Protein AF-A0A8S9ZHY4-F1 (afdb_monomer)

Mean predicted aligned error: 11.14 Å

Secondary structure (DSSP, 8-state):
-PPP---TTTT-HHHHHHHHHHHHHHHIIIIIIIIII--TTSPPPHHHHHHHHTT---SSS-HHHHHHTHHHHHHHHHHHHHHHHHHHHHHHHHHHHHHHHHHHHHHHHHTT-

pLDDT: mean 83.37, std 8.99, range [50.84, 96.5]

Foldseek 3Di:
DDDDDDDPVNVCVVVVVVVVVVVVVVCCCQPCCQEPVDDQQDADDPQCQVCLVVVHHSYDDDNVCVVCRGNVSVVVVVVVVVVVVVVVVVVVVVVVVVVVVVVVVVVVVVVVD

Organism: NCBI:txid189291

Radius of gyration: 33.34 Å; Cα contacts (8 Å, |Δi|>4): 57; chains: 1; bounding box: 81×48×95 Å

Solvent-accessible surface area (backbone atoms only — not comparable to full-atom values): 6560 Å² total; per-residue (Å²): 131,87,80,83,84,79,54,77,68,73,68,38,53,67,58,53,51,51,51,53,50,52,51,51,54,49,49,46,48,60,52,45,45,46,44,67,69,51,54,92,70,47,78,72,46,73,55,35,57,53,18,56,77,71,75,40,81,57,45,73,66,51,72,71,46,56,74,61,56,28,41,67,45,49,53,56,50,51,52,51,53,49,51,53,52,50,52,56,50,51,54,51,55,51,51,53,52,50,52,56,48,52,53,50,53,50,55,63,53,62,77,74,115

Structure (mmCIF, N/CA/C/O backbone):
data_AF-A0A8S9ZHY4-F1
#
_entry.id   AF-A0A8S9Z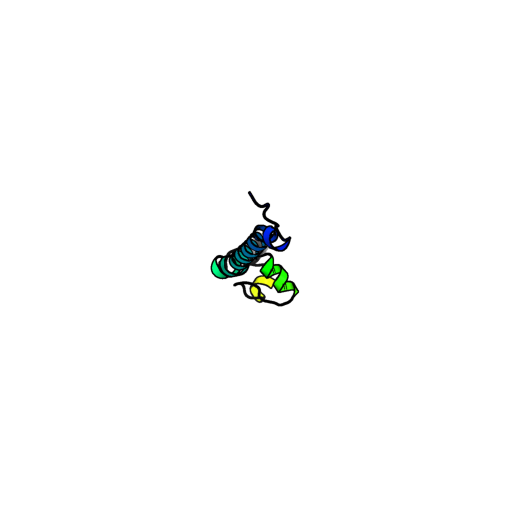HY4-F1
#
loop_
_atom_site.group_PDB
_atom_site.id
_atom_site.type_symbol
_atom_site.label_atom_id
_atom_site.label_alt_id
_atom_site.label_comp_id
_atom_site.label_asym_id
_atom_site.label_entity_id
_atom_site.label_seq_id
_atom_site.pdbx_PDB_ins_code
_atom_site.Cartn_x
_atom_site.Cartn_y
_atom_site.Cartn_z
_atom_site.occupancy
_atom_site.B_iso_or_equiv
_atom_site.auth_seq_id
_atom_site.auth_comp_id
_atom_site.auth_asym_id
_atom_site.auth_atom_id
_atom_site.pdbx_PDB_model_num
ATOM 1 N N . MET A 1 1 ? -25.951 17.642 49.817 1.00 65.88 1 MET A N 1
ATOM 2 C CA . MET A 1 1 ? -26.022 17.670 48.341 1.00 65.88 1 MET A CA 1
ATOM 3 C C . MET A 1 1 ? -26.765 16.420 47.895 1.00 65.88 1 MET A C 1
ATOM 5 O O . MET A 1 1 ? -26.441 15.363 48.432 1.00 65.88 1 MET A O 1
ATOM 9 N N . PRO A 1 2 ? -27.781 16.522 47.025 1.00 72.50 2 PRO A N 1
ATOM 10 C CA . PRO A 1 2 ? -28.452 15.343 46.480 1.00 72.50 2 PRO A CA 1
ATOM 11 C C . PRO A 1 2 ? -27.438 14.485 45.709 1.00 72.50 2 PRO A C 1
ATOM 13 O O . PRO A 1 2 ? -26.574 15.025 45.019 1.00 72.50 2 PRO A O 1
ATOM 16 N N . LYS A 1 3 ? -27.492 13.160 45.884 1.00 77.81 3 LYS A N 1
ATOM 17 C CA . LYS A 1 3 ? -26.643 12.223 45.138 1.00 77.81 3 LYS A CA 1
ATOM 18 C C . LYS A 1 3 ? -27.149 12.169 43.701 1.00 77.81 3 LYS A C 1
ATOM 20 O O . LYS A 1 3 ? -28.336 11.961 43.484 1.00 77.81 3 LYS A O 1
ATOM 25 N N . GLN A 1 4 ? -26.255 12.401 42.750 1.00 80.62 4 GLN A N 1
ATOM 26 C CA . GLN A 1 4 ? -26.559 12.240 41.338 1.00 80.62 4 GLN A CA 1
ATOM 27 C C . GLN A 1 4 ? -2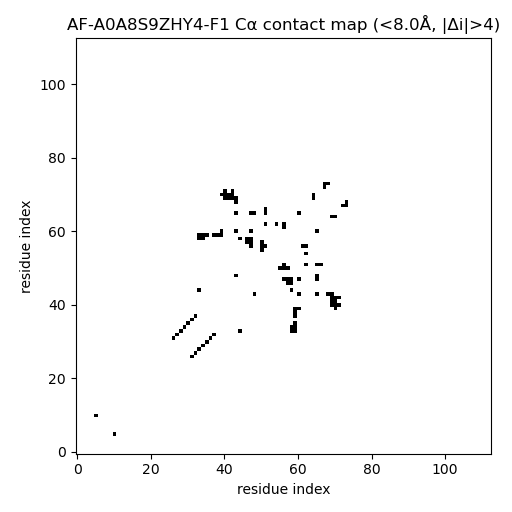6.681 10.743 41.040 1.00 80.62 4 GLN A C 1
ATOM 29 O O . GLN A 1 4 ? -25.725 9.994 41.237 1.00 80.62 4 GLN A O 1
ATOM 34 N N . GLU A 1 5 ? -27.872 10.320 40.627 1.00 80.94 5 GLU A N 1
ATOM 35 C CA . GLU A 1 5 ? -28.120 8.988 40.078 1.00 80.94 5 GLU A CA 1
ATOM 36 C C . GLU A 1 5 ? -27.526 8.989 38.665 1.00 80.94 5 GLU A C 1
ATOM 38 O O . GLU A 1 5 ? -27.939 9.787 37.823 1.00 80.94 5 GLU A O 1
ATOM 43 N N . PHE A 1 6 ? -26.498 8.176 38.435 1.00 75.19 6 PHE A N 1
ATOM 44 C CA . PHE A 1 6 ? -25.889 8.021 37.118 1.00 75.19 6 PHE A CA 1
ATOM 45 C C . PHE A 1 6 ? -26.437 6.759 36.480 1.00 75.19 6 PHE A C 1
ATOM 47 O O . PHE A 1 6 ? -26.310 5.674 37.056 1.00 75.19 6 PHE A O 1
ATOM 54 N N . ASP A 1 7 ? -27.020 6.904 35.296 1.00 82.00 7 ASP A N 1
ATOM 55 C CA . ASP A 1 7 ? -27.448 5.754 34.519 1.00 82.00 7 ASP A CA 1
ATOM 56 C C . ASP A 1 7 ? -26.253 5.172 33.747 1.00 82.00 7 ASP A C 1
ATOM 58 O O . ASP A 1 7 ? -25.256 5.848 33.468 1.00 82.00 7 ASP A O 1
ATOM 62 N N . PHE A 1 8 ? -26.336 3.899 33.373 1.00 78.88 8 PHE A N 1
ATOM 63 C CA . PHE A 1 8 ? -25.252 3.194 32.682 1.00 78.88 8 PHE A CA 1
ATOM 64 C C . PHE A 1 8 ? -24.875 3.883 31.359 1.00 78.88 8 PHE A C 1
ATOM 66 O O . PHE A 1 8 ? -23.716 3.882 30.945 1.00 78.88 8 PHE A O 1
ATOM 73 N N . VAL A 1 9 ? -25.858 4.515 30.713 1.00 81.56 9 VAL A N 1
ATOM 74 C CA . VAL A 1 9 ? -25.691 5.279 29.470 1.00 81.56 9 VAL A CA 1
ATOM 75 C C . VAL A 1 9 ? -24.842 6.534 29.687 1.00 81.56 9 VAL A C 1
ATOM 77 O O . VAL A 1 9 ? -24.013 6.855 28.833 1.00 81.56 9 VAL A O 1
ATOM 80 N N . ASP A 1 10 ? -24.952 7.191 30.843 1.00 78.56 10 ASP A N 1
ATOM 81 C CA . ASP A 1 10 ? -24.163 8.388 31.161 1.00 78.56 10 ASP A CA 1
ATOM 82 C C . ASP A 1 10 ? -22.669 8.060 31.317 1.00 78.56 10 ASP A C 1
ATOM 84 O O . ASP A 1 10 ? -21.802 8.895 31.050 1.00 78.56 10 ASP A O 1
ATOM 88 N N . MET A 1 11 ? -22.346 6.810 31.667 1.00 84.75 11 MET A N 1
ATOM 89 C CA . MET A 1 11 ? -20.9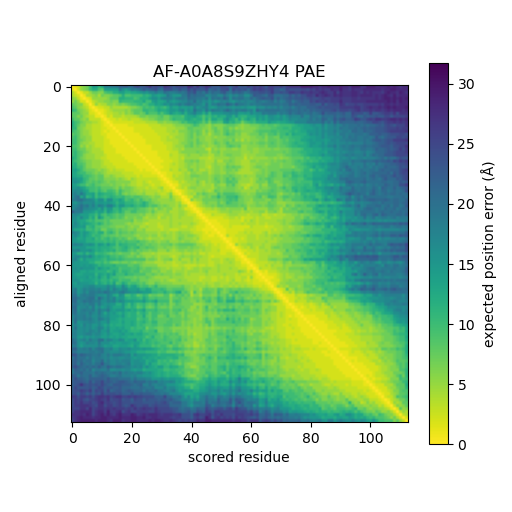71 6.307 31.750 1.00 84.75 11 MET A CA 1
ATOM 90 C C . MET A 1 11 ? -20.411 5.800 30.410 1.00 84.75 11 MET A C 1
ATOM 92 O O . MET A 1 11 ? -19.203 5.589 30.297 1.00 84.75 11 MET A O 1
ATOM 96 N N . MET A 1 12 ? -21.247 5.627 29.379 1.00 89.62 12 MET A N 1
ATOM 97 C CA . MET A 1 12 ? -20.824 5.140 28.056 1.00 89.62 12 MET A CA 1
ATOM 98 C C . MET A 1 12 ? -20.198 6.226 27.174 1.00 89.62 12 MET A C 1
ATOM 100 O O . MET A 1 12 ? -19.599 5.901 26.147 1.00 89.62 12 MET A O 1
ATOM 104 N N . GLY A 1 13 ? -20.284 7.501 27.568 1.00 87.38 13 GLY A N 1
ATOM 105 C CA . GLY A 1 13 ? -19.725 8.634 26.820 1.00 87.38 13 GLY A CA 1
ATOM 106 C C . GLY A 1 13 ? -18.276 8.422 26.344 1.00 87.38 13 GLY A C 1
ATOM 107 O O . GLY A 1 13 ? -18.019 8.550 25.145 1.00 87.38 13 GLY A O 1
ATOM 108 N N . PRO A 1 14 ? -17.332 8.018 27.218 1.00 91.56 14 PRO A N 1
ATOM 109 C CA . PRO A 1 14 ? -15.953 7.726 26.821 1.00 91.56 14 PRO A CA 1
ATOM 110 C C . PRO A 1 14 ? -15.823 6.561 25.832 1.00 91.56 14 PRO A C 1
ATOM 112 O O . PRO A 1 14 ? -14.985 6.610 24.934 1.00 91.56 14 PRO A O 1
ATOM 115 N N . VAL A 1 15 ? -16.662 5.529 25.959 1.00 92.44 15 VAL A N 1
ATOM 116 C CA . VAL A 1 15 ? -16.646 4.358 25.066 1.00 92.44 15 VAL A CA 1
ATOM 117 C C . VAL A 1 15 ? -17.117 4.749 23.669 1.00 92.44 15 VAL A C 1
ATOM 119 O O . VAL A 1 15 ? -16.478 4.403 22.676 1.00 92.44 15 VAL A O 1
ATOM 122 N N . VAL A 1 16 ? -18.200 5.523 23.586 1.00 92.56 16 VAL A N 1
ATOM 123 C CA . VAL A 1 16 ? -18.726 6.038 22.316 1.00 92.56 16 VAL A CA 1
ATOM 124 C C . VAL A 1 16 ? -17.718 6.987 21.666 1.00 92.56 16 VAL A C 1
ATOM 126 O O . VAL A 1 16 ? -17.446 6.864 20.472 1.00 92.56 16 VAL A O 1
ATOM 129 N N . ALA A 1 17 ? -17.099 7.880 22.440 1.00 93.56 17 ALA A N 1
ATOM 130 C CA . ALA A 1 17 ? -16.059 8.775 21.938 1.00 93.56 17 ALA A CA 1
ATOM 131 C C . ALA A 1 17 ? -14.845 8.002 21.389 1.00 93.56 17 ALA A C 1
ATOM 133 O O . ALA A 1 17 ? -14.366 8.306 20.295 1.00 93.56 17 ALA A O 1
ATOM 134 N N . ALA A 1 18 ? -14.385 6.964 22.098 1.00 95.00 18 ALA A N 1
ATOM 135 C CA . ALA A 1 18 ? -13.300 6.100 21.636 1.00 95.00 18 ALA A CA 1
ATOM 136 C C . ALA A 1 18 ? -13.671 5.343 20.350 1.00 95.00 18 ALA A C 1
ATOM 138 O O . ALA A 1 18 ? -12.851 5.250 19.434 1.00 95.00 18 ALA A O 1
ATOM 139 N N . ALA A 1 19 ? -14.910 4.854 20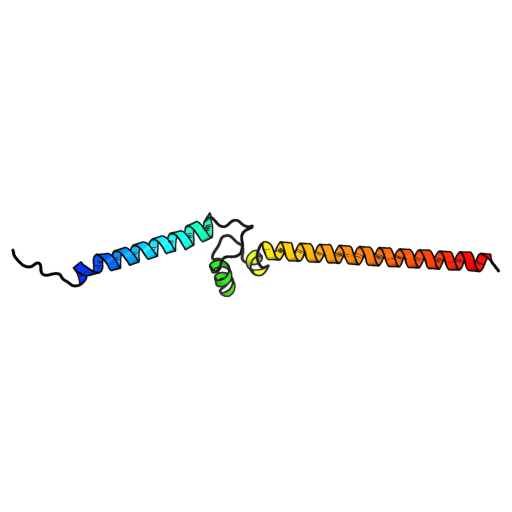.243 1.00 95.88 19 ALA A N 1
ATOM 140 C CA . ALA A 1 19 ? -15.401 4.190 19.039 1.00 95.88 19 ALA A CA 1
ATOM 141 C C . ALA A 1 19 ? -15.430 5.144 17.834 1.00 95.88 19 ALA A C 1
ATOM 143 O O . ALA A 1 19 ? -14.934 4.796 16.762 1.00 95.88 19 ALA A O 1
ATOM 144 N N . ILE A 1 20 ? -15.938 6.368 18.012 1.00 96.38 20 ILE A N 1
ATOM 145 C CA . ILE A 1 20 ? -15.953 7.393 16.958 1.00 96.38 20 ILE A CA 1
ATOM 146 C C . ILE A 1 20 ? -14.524 7.736 16.525 1.00 96.38 20 ILE A C 1
ATOM 148 O O . ILE A 1 20 ? -14.235 7.769 15.329 1.00 96.38 20 ILE A O 1
ATOM 152 N N . PHE A 1 21 ? -13.613 7.936 17.479 1.00 96.50 21 PHE A N 1
ATOM 153 C CA . PHE A 1 21 ? -12.209 8.207 17.180 1.00 96.50 21 PHE A CA 1
ATOM 154 C C . PHE A 1 21 ? -11.564 7.069 16.376 1.00 96.50 21 PHE A C 1
ATOM 156 O O . PHE A 1 21 ? -10.929 7.322 15.352 1.00 96.50 21 PHE A O 1
ATOM 163 N N . ALA A 1 22 ? -11.781 5.816 16.784 1.00 95.56 22 ALA A N 1
ATOM 164 C CA . ALA A 1 22 ? -11.266 4.650 16.072 1.00 95.56 22 ALA A CA 1
ATOM 165 C C . ALA A 1 22 ? -11.798 4.573 14.631 1.00 95.56 22 ALA A C 1
ATOM 167 O O . ALA A 1 22 ? -11.024 4.317 13.706 1.00 95.56 22 ALA A O 1
ATOM 168 N N . VAL A 1 23 ? -13.089 4.856 14.419 1.00 95.94 23 VAL A N 1
ATOM 169 C CA . VAL A 1 23 ? -13.695 4.900 13.079 1.00 95.94 23 VAL A CA 1
ATOM 170 C C . VAL A 1 23 ? -13.067 6.000 12.225 1.00 95.94 23 VAL A C 1
ATOM 172 O O . VAL A 1 23 ? -12.732 5.752 11.069 1.00 95.94 23 VAL A O 1
ATOM 175 N N . ILE A 1 24 ? -12.849 7.195 12.776 1.00 95.88 24 ILE A N 1
ATOM 176 C CA . ILE A 1 24 ? -12.221 8.303 12.043 1.00 95.88 24 ILE A CA 1
ATOM 177 C C . ILE A 1 24 ? -10.786 7.946 11.642 1.00 95.88 24 ILE A C 1
ATOM 179 O O . ILE A 1 24 ? -10.422 8.098 10.475 1.00 95.88 24 ILE A O 1
ATOM 183 N N . VAL A 1 25 ? -9.979 7.426 12.572 1.00 93.50 25 VAL A N 1
ATOM 184 C CA . VAL A 1 25 ? -8.600 6.994 12.282 1.00 93.50 25 VAL A CA 1
ATOM 185 C C . VAL A 1 25 ? -8.585 5.894 11.221 1.00 93.50 25 VAL A C 1
ATOM 187 O O . VAL A 1 25 ? -7.761 5.935 10.302 1.00 93.50 25 VAL A O 1
ATOM 190 N N . PHE A 1 26 ? -9.516 4.941 11.304 1.00 90.56 26 PHE A N 1
ATOM 191 C CA . PHE A 1 26 ? -9.667 3.893 10.301 1.00 90.56 26 PHE A CA 1
ATOM 192 C C . PHE A 1 26 ? -10.003 4.474 8.924 1.00 90.56 26 PHE A C 1
ATOM 194 O O . PHE A 1 26 ? -9.345 4.128 7.944 1.00 90.56 26 PHE A O 1
ATOM 201 N N . LEU A 1 27 ? -10.964 5.399 8.841 1.00 90.19 27 LEU A N 1
ATOM 202 C CA . LEU A 1 27 ? -11.342 6.048 7.586 1.00 90.19 27 LEU A CA 1
ATOM 203 C C . LEU A 1 27 ? -10.182 6.841 6.989 1.00 90.19 27 LEU A C 1
ATOM 205 O O . LEU A 1 27 ? -9.918 6.702 5.799 1.00 90.19 27 LEU A O 1
ATOM 209 N N . ILE A 1 28 ? -9.452 7.619 7.789 1.00 89.44 28 ILE A N 1
ATOM 210 C CA . ILE A 1 28 ? -8.278 8.368 7.317 1.00 89.44 28 ILE A CA 1
ATOM 211 C C . ILE A 1 28 ? -7.201 7.405 6.803 1.00 89.44 28 ILE A C 1
ATOM 213 O O . ILE A 1 28 ? -6.667 7.599 5.711 1.00 89.44 28 ILE A O 1
ATOM 217 N N . SER A 1 29 ? -6.920 6.331 7.540 1.00 86.31 29 SER A N 1
ATOM 218 C CA . SER A 1 29 ? -5.927 5.330 7.127 1.00 86.31 29 SER A CA 1
ATOM 219 C C . SER A 1 29 ? -6.331 4.628 5.828 1.00 86.31 29 SER A C 1
ATOM 221 O O . SER A 1 29 ? -5.519 4.457 4.919 1.00 86.31 29 SER A O 1
ATOM 223 N N . PHE A 1 30 ? -7.604 4.254 5.712 1.00 83.88 30 PHE A N 1
ATOM 224 C CA . PHE A 1 30 ? -8.114 3.502 4.572 1.00 83.88 30 PHE A CA 1
ATOM 225 C C . PHE A 1 30 ? -8.346 4.365 3.323 1.00 83.88 30 PHE A C 1
ATOM 227 O O . PHE A 1 30 ? -8.157 3.888 2.207 1.00 83.88 30 PHE A O 1
ATOM 234 N N . THR A 1 31 ? -8.752 5.625 3.483 1.00 82.56 31 THR A N 1
ATOM 235 C CA . THR A 1 31 ? -9.089 6.505 2.350 1.00 82.56 31 THR A CA 1
ATOM 236 C C . THR A 1 31 ? -7.957 7.456 1.982 1.00 82.56 31 THR A C 1
ATOM 238 O O . THR A 1 31 ? -7.619 7.566 0.808 1.00 82.56 31 THR A O 1
ATOM 241 N N . ILE A 1 32 ? -7.329 8.119 2.955 1.00 82.19 32 ILE A N 1
ATOM 242 C CA . ILE A 1 32 ? -6.301 9.128 2.680 1.00 82.19 32 ILE A CA 1
ATOM 243 C C . ILE A 1 32 ? -4.950 8.455 2.479 1.00 82.19 32 ILE A C 1
ATOM 245 O O . ILE A 1 32 ? -4.324 8.634 1.438 1.00 82.19 32 ILE A O 1
ATOM 249 N N . ILE A 1 33 ? -4.504 7.635 3.430 1.00 82.62 33 ILE A N 1
ATOM 250 C CA . ILE A 1 33 ? -3.171 7.031 3.321 1.00 82.62 33 ILE A CA 1
ATOM 251 C C . ILE A 1 33 ? -3.156 6.018 2.175 1.00 82.62 33 ILE A C 1
ATOM 253 O O . ILE A 1 33 ? -2.366 6.153 1.247 1.00 82.62 33 ILE A O 1
ATOM 257 N N . ASN A 1 34 ? -4.069 5.047 2.193 1.00 81.38 34 ASN A N 1
ATOM 258 C CA . ASN A 1 34 ? -4.064 3.953 1.222 1.00 81.38 34 ASN A CA 1
ATOM 259 C C . ASN A 1 34 ? -4.439 4.382 -0.216 1.00 81.38 34 ASN A C 1
ATOM 261 O O . ASN A 1 34 ? -4.048 3.693 -1.153 1.00 81.38 34 ASN A O 1
ATOM 265 N N . TRP A 1 35 ? -5.146 5.505 -0.422 1.00 78.31 35 TRP A N 1
ATOM 266 C CA . TRP A 1 35 ? -5.537 5.964 -1.770 1.00 78.31 35 TRP A CA 1
ATOM 267 C C . TRP A 1 35 ? -4.800 7.211 -2.267 1.00 78.31 35 TRP A C 1
ATOM 269 O O . TRP A 1 35 ? -4.539 7.317 -3.464 1.00 78.31 35 TRP A O 1
ATOM 279 N N . TYR A 1 36 ? -4.489 8.158 -1.378 1.00 76.31 36 TYR A N 1
ATOM 280 C CA . TYR A 1 36 ? -3.903 9.454 -1.736 1.00 76.31 36 TYR A CA 1
ATOM 281 C C . TYR A 1 36 ? -2.390 9.514 -1.502 1.00 76.31 36 TYR A C 1
ATOM 283 O O . TYR A 1 36 ? -1.685 10.118 -2.306 1.00 76.31 36 TYR A O 1
ATOM 291 N N . CYS A 1 37 ? -1.878 8.903 -0.428 1.00 75.88 37 CYS A N 1
ATOM 292 C CA . CYS A 1 37 ? -0.445 8.954 -0.109 1.00 75.88 37 CYS A CA 1
ATOM 293 C C . CYS A 1 37 ? 0.396 7.893 -0.829 1.00 75.88 37 CYS A C 1
ATOM 295 O O . CYS A 1 37 ? 1.614 8.039 -0.881 1.00 75.88 37 CYS A O 1
ATOM 297 N N . ILE A 1 38 ? -0.218 6.840 -1.373 1.00 77.81 38 ILE A N 1
ATOM 298 C CA . ILE A 1 38 ? 0.513 5.750 -2.027 1.00 77.81 38 ILE A CA 1
ATOM 299 C C . ILE A 1 38 ? 0.734 6.066 -3.496 1.00 77.81 38 ILE A C 1
ATOM 301 O O . ILE A 1 38 ? -0.202 6.189 -4.291 1.00 77.81 38 ILE A O 1
ATOM 305 N N . THR A 1 39 ? 2.006 6.175 -3.856 1.00 72.75 39 THR A N 1
ATOM 306 C CA . THR A 1 39 ? 2.446 6.404 -5.225 1.00 72.75 39 THR A CA 1
ATOM 307 C C . THR A 1 39 ? 2.586 5.069 -5.954 1.00 72.75 39 THR A C 1
ATOM 309 O O . THR A 1 39 ? 2.817 4.025 -5.357 1.00 72.75 39 THR A O 1
ATOM 312 N N . LYS A 1 40 ? 2.533 5.094 -7.293 1.00 70.75 40 LYS A N 1
ATOM 313 C CA . LYS A 1 40 ? 2.675 3.907 -8.167 1.00 70.75 40 LYS A CA 1
ATOM 314 C C . LYS A 1 40 ? 4.012 3.149 -8.051 1.00 70.75 40 LYS A C 1
ATOM 316 O O . LYS A 1 40 ? 4.218 2.166 -8.763 1.00 70.75 40 LYS A O 1
ATOM 321 N N . LYS A 1 41 ? 4.952 3.688 -7.275 1.00 70.44 41 LYS A N 1
ATOM 322 C CA . LYS A 1 41 ? 6.297 3.148 -7.059 1.00 70.44 41 LYS A CA 1
ATOM 323 C C . LYS A 1 41 ? 6.454 2.507 -5.683 1.00 70.44 41 LYS A C 1
ATOM 325 O O . LYS A 1 41 ? 7.460 1.847 -5.450 1.00 70.44 41 LYS A O 1
ATOM 330 N N . ASP A 1 42 ? 5.486 2.723 -4.801 1.00 77.62 42 ASP A N 1
ATOM 331 C CA . ASP A 1 42 ? 5.513 2.184 -3.453 1.00 77.62 42 ASP A CA 1
ATOM 332 C C . ASP A 1 42 ? 5.082 0.716 -3.447 1.00 77.62 42 ASP A C 1
ATOM 334 O O . ASP A 1 42 ? 4.482 0.197 -4.398 1.00 77.62 42 ASP A O 1
ATOM 338 N N . ASP A 1 43 ? 5.408 0.034 -2.354 1.00 77.88 43 ASP A N 1
ATOM 339 C CA . ASP A 1 43 ? 5.041 -1.359 -2.166 1.00 77.88 43 ASP A CA 1
ATOM 340 C C . ASP A 1 43 ? 3.527 -1.554 -2.054 1.00 77.88 43 ASP A C 1
ATOM 342 O O . ASP A 1 43 ? 2.784 -0.727 -1.522 1.00 77.88 43 ASP A O 1
ATOM 346 N N . LEU A 1 44 ? 3.077 -2.719 -2.524 1.00 79.94 44 LEU A N 1
ATOM 347 C CA . LEU A 1 44 ? 1.678 -3.126 -2.453 1.00 79.94 44 LEU A CA 1
ATOM 348 C C . LEU A 1 44 ? 1.208 -3.203 -1.002 1.00 79.94 44 LEU A C 1
ATOM 350 O O . LEU A 1 44 ? 1.756 -3.981 -0.204 1.00 79.94 44 LEU A O 1
ATOM 354 N N . THR A 1 45 ? 0.130 -2.488 -0.685 1.00 84.56 45 THR A N 1
ATOM 355 C CA . THR A 1 45 ? -0.428 -2.529 0.667 1.00 84.56 45 THR A CA 1
ATOM 356 C C . THR A 1 45 ? -1.049 -3.875 0.989 1.00 84.56 45 THR A C 1
ATOM 358 O O . THR A 1 45 ? -1.429 -4.664 0.119 1.00 84.56 45 THR A O 1
ATOM 361 N N . VAL A 1 46 ? -1.209 -4.133 2.286 1.00 83.38 46 VAL A N 1
ATOM 362 C CA . VAL A 1 46 ? -1.955 -5.299 2.769 1.00 83.38 46 VAL A CA 1
ATOM 363 C C . VAL A 1 46 ? -3.390 -5.286 2.227 1.00 83.38 46 VAL A C 1
ATOM 365 O O . VAL A 1 46 ? -3.900 -6.340 1.845 1.00 83.38 46 VAL A O 1
ATOM 368 N N . PHE A 1 47 ? -4.011 -4.107 2.105 1.00 83.00 47 PHE A N 1
ATOM 369 C CA . PHE A 1 47 ? -5.341 -3.958 1.514 1.00 83.00 47 PHE A CA 1
ATOM 370 C C . PHE A 1 47 ? -5.355 -4.343 0.034 1.00 83.00 47 PHE A C 1
ATOM 372 O O . PHE A 1 47 ? -6.222 -5.109 -0.376 1.00 83.00 47 PHE A O 1
ATOM 379 N N . GLU A 1 48 ? -4.376 -3.909 -0.760 1.00 84.00 48 GLU A N 1
ATOM 380 C CA . GLU A 1 48 ? -4.273 -4.288 -2.175 1.00 84.00 48 GLU A CA 1
ATOM 381 C C . GLU A 1 48 ? -4.000 -5.789 -2.358 1.00 84.00 48 GLU A C 1
ATOM 383 O O . GLU A 1 48 ? -4.610 -6.427 -3.219 1.00 84.00 48 GLU A O 1
ATOM 388 N N . LYS A 1 49 ? -3.158 -6.391 -1.507 1.00 82.94 49 LYS A N 1
ATOM 389 C CA . LYS A 1 49 ? -2.899 -7.844 -1.508 1.00 82.94 49 LYS A CA 1
ATOM 390 C C . LYS A 1 49 ? -4.142 -8.654 -1.134 1.00 82.94 49 LYS A C 1
ATOM 392 O O . LYS A 1 49 ? -4.397 -9.705 -1.722 1.00 82.94 49 LYS A O 1
ATOM 397 N N . MET A 1 50 ? -4.920 -8.181 -0.163 1.00 84.62 50 MET A N 1
ATOM 398 C CA . MET A 1 50 ? -6.171 -8.821 0.245 1.00 84.62 50 MET A CA 1
ATOM 399 C C . MET A 1 50 ? -7.258 -8.649 -0.824 1.00 84.62 50 MET A C 1
ATOM 401 O O . MET A 1 50 ? -7.915 -9.621 -1.194 1.00 84.62 50 MET A O 1
ATOM 405 N N . GLY A 1 51 ? -7.383 -7.447 -1.389 1.00 83.56 51 GLY A N 1
ATOM 406 C CA . GLY A 1 51 ? -8.284 -7.144 -2.498 1.00 83.56 51 GLY A CA 1
ATOM 407 C C . GLY A 1 51 ? -7.984 -7.990 -3.732 1.00 83.56 51 GLY A C 1
ATOM 408 O O . GLY A 1 51 ? -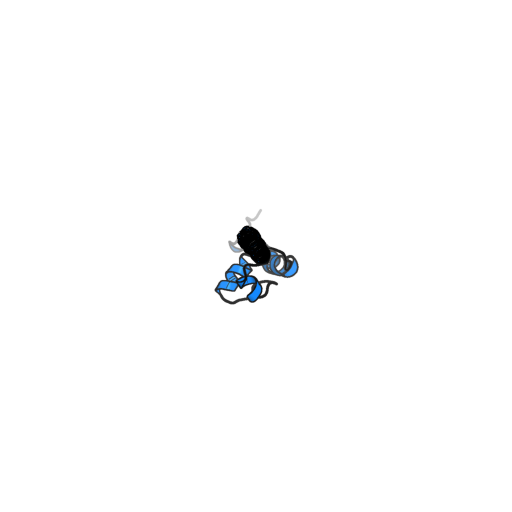8.903 -8.546 -4.329 1.00 83.56 51 GLY A O 1
ATOM 409 N N . ALA A 1 52 ? -6.706 -8.212 -4.050 1.00 85.50 52 ALA A N 1
ATOM 410 C CA . ALA A 1 52 ? -6.298 -9.095 -5.139 1.00 85.50 52 ALA A CA 1
ATOM 411 C C . ALA A 1 52 ? -6.823 -10.528 -4.998 1.00 85.50 52 ALA A C 1
ATOM 413 O O . ALA A 1 52 ? -7.234 -11.112 -6.000 1.00 85.50 52 ALA A O 1
ATOM 414 N N . LYS A 1 53 ? -6.877 -11.077 -3.777 1.00 84.25 53 LYS A N 1
ATOM 415 C CA . LYS A 1 53 ? -7.457 -12.411 -3.533 1.00 84.25 53 LYS A CA 1
ATOM 416 C C . LYS A 1 53 ? -8.958 -12.450 -3.815 1.00 84.25 53 LYS A C 1
ATOM 418 O O . LYS A 1 53 ? -9.460 -13.462 -4.288 1.00 84.25 53 LYS A O 1
ATOM 423 N N . MET A 1 54 ? -9.658 -11.348 -3.556 1.00 85.00 54 MET A N 1
ATOM 424 C CA . MET A 1 54 ? -11.100 -11.221 -3.788 1.00 85.00 54 MET A CA 1
ATOM 425 C C . MET A 1 54 ? -11.444 -10.594 -5.150 1.00 85.00 54 MET A C 1
ATOM 427 O O . MET A 1 54 ? -12.606 -10.311 -5.414 1.00 85.00 54 MET A O 1
ATOM 431 N N . ASN A 1 55 ? -10.450 -10.353 -6.014 1.00 81.62 55 ASN A N 1
ATOM 432 C CA . ASN A 1 55 ? -10.577 -9.583 -7.257 1.00 81.62 55 ASN A CA 1
ATOM 433 C C . ASN A 1 55 ? -11.164 -8.161 -7.093 1.00 81.62 55 ASN A C 1
ATOM 435 O O . ASN A 1 55 ? -11.706 -7.599 -8.044 1.00 81.62 55 ASN A O 1
ATOM 439 N N . VAL A 1 56 ? -11.015 -7.548 -5.918 1.00 84.19 56 VAL A N 1
ATOM 440 C CA . VAL A 1 56 ? -11.456 -6.176 -5.635 1.00 84.19 56 VAL A CA 1
ATOM 441 C C . VAL A 1 56 ? -10.253 -5.240 -5.611 1.00 84.19 56 VAL A C 1
ATOM 443 O O . VAL A 1 56 ? -9.243 -5.510 -4.962 1.00 84.19 56 VAL A O 1
ATOM 446 N N . ARG A 1 57 ? -10.363 -4.099 -6.294 1.00 82.06 57 ARG A N 1
ATOM 447 C CA . ARG A 1 57 ? -9.331 -3.059 -6.271 1.00 82.06 57 ARG A CA 1
ATOM 448 C C . ARG A 1 57 ? -9.507 -2.187 -5.027 1.00 82.06 57 ARG A C 1
ATOM 450 O O . ARG A 1 57 ? -10.416 -1.367 -4.972 1.00 82.06 57 ARG A O 1
ATOM 457 N N . LEU A 1 58 ? -8.624 -2.372 -4.049 1.00 83.50 58 LEU A N 1
ATOM 458 C CA . LEU A 1 58 ? -8.627 -1.656 -2.766 1.00 83.50 58 LEU 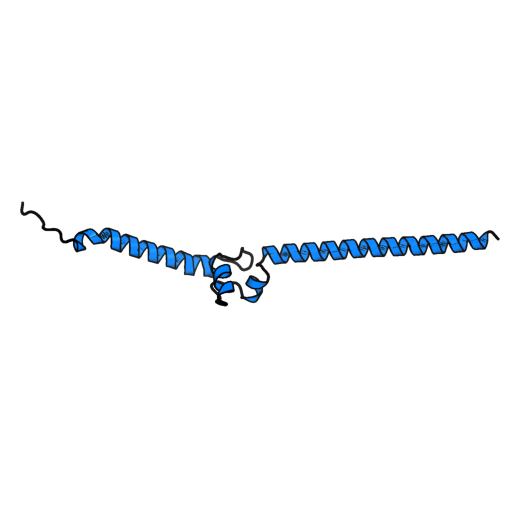A CA 1
ATOM 459 C C . LEU A 1 58 ? -7.510 -0.602 -2.673 1.00 83.50 58 LEU A C 1
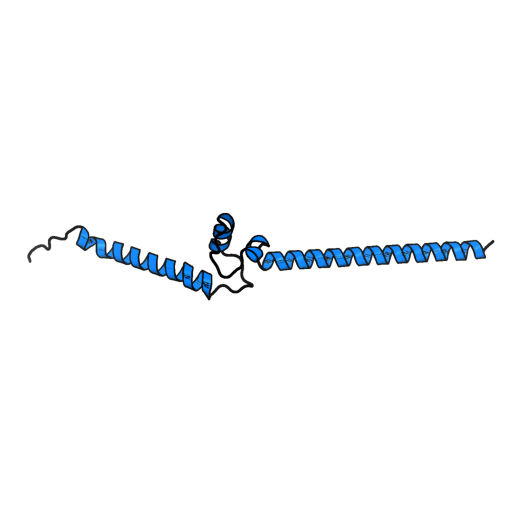ATOM 461 O O . LEU A 1 58 ? -7.014 -0.335 -1.585 1.00 83.50 58 LEU A O 1
ATOM 465 N N . GLY A 1 59 ? -7.095 -0.026 -3.802 1.00 83.31 59 GLY A N 1
ATOM 466 C CA . GLY A 1 59 ? -6.027 0.968 -3.841 1.00 83.31 59 GLY A CA 1
ATOM 467 C C . GLY A 1 59 ? -5.799 1.592 -5.225 1.00 83.31 59 GLY A C 1
ATOM 468 O O . GLY A 1 59 ? -6.576 1.357 -6.170 1.00 83.31 59 GLY A O 1
ATOM 469 N N . PRO A 1 60 ? -4.751 2.424 -5.350 1.00 81.12 60 PRO A N 1
ATOM 470 C CA . PRO A 1 60 ? -4.414 3.128 -6.581 1.00 81.12 60 PRO A CA 1
ATOM 471 C C . PRO A 1 60 ? -3.813 2.206 -7.651 1.00 81.12 60 PRO A C 1
ATOM 473 O O . PRO A 1 60 ? -3.925 2.519 -8.843 1.00 81.12 60 PRO A O 1
ATOM 476 N N . HIS A 1 61 ? -3.209 1.073 -7.275 1.00 83.38 61 HIS A N 1
ATOM 477 C CA . HIS A 1 61 ? -2.619 0.150 -8.240 1.00 83.38 61 HIS A CA 1
ATOM 478 C C . HIS A 1 61 ? -3.688 -0.639 -8.999 1.00 83.38 61 HIS A C 1
ATOM 480 O O . HIS A 1 61 ? -4.728 -1.052 -8.479 1.00 83.38 61 HIS A O 1
ATOM 486 N N . THR A 1 62 ? -3.426 -0.874 -10.283 1.00 82.62 62 THR A N 1
ATOM 487 C CA . THR A 1 62 ? -4.324 -1.679 -11.120 1.00 82.62 62 THR A CA 1
ATOM 488 C C . THR A 1 62 ? -4.144 -3.162 -10.803 1.00 82.62 62 THR A C 1
ATOM 490 O O . THR A 1 62 ? -3.028 -3.609 -10.554 1.00 82.62 62 THR A O 1
ATOM 493 N N . MET A 1 63 ? -5.205 -3.969 -10.914 1.00 79.31 63 MET A N 1
ATOM 494 C CA . MET A 1 63 ? -5.160 -5.421 -10.657 1.00 79.31 63 MET A CA 1
ATOM 495 C C . MET A 1 63 ? -4.046 -6.152 -11.424 1.00 79.31 63 MET A C 1
ATOM 497 O O . MET A 1 63 ? -3.466 -7.105 -10.913 1.00 79.31 63 MET A O 1
ATOM 501 N N . MET A 1 64 ? -3.705 -5.687 -12.629 1.00 79.25 64 MET A N 1
ATOM 502 C CA . MET A 1 64 ? -2.584 -6.218 -13.409 1.00 79.25 64 MET A CA 1
ATOM 503 C C . MET A 1 64 ? -1.223 -5.951 -12.745 1.00 79.25 64 MET A C 1
ATOM 505 O O . MET A 1 64 ? -0.377 -6.839 -12.716 1.00 79.25 64 MET A O 1
ATOM 509 N N . GLN A 1 65 ? -1.019 -4.759 -12.176 1.00 79.00 65 GLN A N 1
ATOM 510 C CA . GLN A 1 65 ? 0.207 -4.405 -11.451 1.00 79.00 65 GLN A CA 1
ATOM 511 C C . GLN A 1 65 ? 0.322 -5.190 -10.140 1.00 79.00 65 GLN A C 1
ATOM 513 O O . GLN A 1 65 ? 1.403 -5.669 -9.806 1.00 79.00 65 GLN A O 1
ATOM 518 N N . ILE A 1 66 ? -0.804 -5.390 -9.445 1.00 82.44 66 ILE A N 1
ATOM 519 C CA . ILE A 1 66 ? -0.847 -6.175 -8.207 1.00 82.44 66 ILE A CA 1
ATOM 520 C C . ILE A 1 66 ? -0.494 -7.642 -8.492 1.00 82.44 66 ILE A C 1
ATOM 522 O O . ILE A 1 66 ? 0.357 -8.212 -7.814 1.00 82.44 66 ILE A O 1
ATOM 526 N N . LYS A 1 67 ? -1.068 -8.240 -9.548 1.00 80.31 67 LYS A N 1
ATOM 527 C CA . LYS A 1 67 ? -0.742 -9.614 -9.982 1.00 80.31 67 LYS A CA 1
ATOM 528 C C . LYS A 1 67 ? 0.701 -9.773 -10.461 1.00 80.31 67 LYS A C 1
ATOM 530 O O . LYS A 1 67 ? 1.259 -10.855 -10.320 1.00 80.31 67 LYS A O 1
ATOM 535 N N . ARG A 1 68 ? 1.300 -8.714 -11.017 1.00 79.19 68 ARG A N 1
ATOM 536 C CA . ARG A 1 68 ? 2.710 -8.709 -11.437 1.00 79.19 68 ARG A CA 1
ATOM 537 C C . ARG A 1 68 ? 3.681 -8.691 -10.246 1.00 79.19 68 ARG A C 1
ATOM 539 O O . ARG A 1 68 ? 4.840 -9.014 -10.453 1.00 79.19 68 ARG A O 1
ATOM 546 N N . GLY A 1 69 ? 3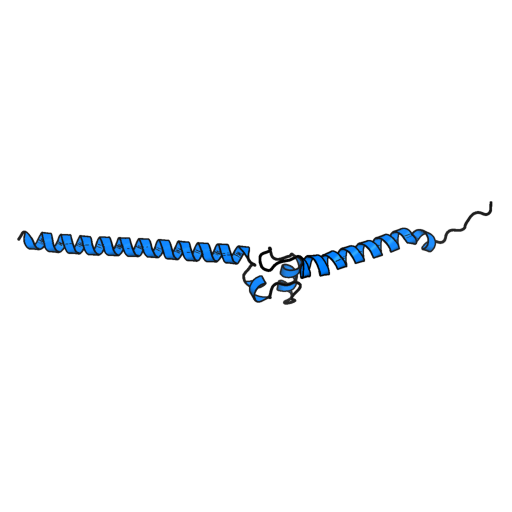.201 -8.388 -9.034 1.00 77.50 69 GLY A N 1
ATOM 547 C CA . GLY A 1 69 ? 3.987 -8.392 -7.795 1.00 77.50 69 GLY A CA 1
ATOM 548 C C . GLY A 1 69 ? 4.390 -7.001 -7.290 1.00 77.50 69 GLY A C 1
ATOM 549 O O . GLY A 1 69 ? 5.173 -6.899 -6.349 1.00 77.50 69 GLY A O 1
ATOM 550 N N . GLY A 1 70 ? 3.858 -5.925 -7.883 1.00 78.56 70 GLY A N 1
ATOM 551 C CA . GLY A 1 70 ? 4.191 -4.547 -7.505 1.00 78.56 70 GLY A CA 1
ATOM 552 C C . GLY A 1 70 ? 5.500 -4.039 -8.114 1.00 78.56 70 GLY A C 1
ATOM 553 O O . GLY A 1 70 ? 6.181 -4.760 -8.844 1.00 78.56 70 GLY A O 1
ATOM 554 N N . TYR A 1 71 ? 5.845 -2.783 -7.824 1.00 74.00 71 TYR A N 1
ATOM 555 C CA . TYR A 1 71 ? 6.978 -2.084 -8.441 1.00 74.00 71 TYR A CA 1
ATOM 556 C C . TYR A 1 71 ? 8.316 -2.800 -8.191 1.00 74.00 71 TYR A C 1
ATOM 558 O O . TYR A 1 71 ? 9.012 -3.138 -9.145 1.00 74.00 71 TYR A O 1
ATOM 566 N N . VAL A 1 72 ? 8.638 -3.155 -6.943 1.00 76.50 72 VAL A N 1
ATOM 567 C CA . VAL A 1 72 ? 9.908 -3.827 -6.596 1.00 76.50 72 VAL A CA 1
ATOM 568 C C . VAL A 1 72 ? 10.110 -5.132 -7.375 1.00 76.50 72 VAL A C 1
ATOM 570 O O . VAL A 1 72 ? 11.179 -5.363 -7.937 1.00 76.50 72 VAL A O 1
ATOM 573 N N . SER A 1 73 ? 9.064 -5.954 -7.499 1.00 79.19 73 SER A N 1
ATOM 574 C CA . SER A 1 73 ? 9.146 -7.209 -8.259 1.00 79.19 73 SER A CA 1
ATOM 575 C C . SER A 1 73 ? 9.413 -6.994 -9.752 1.00 79.19 73 SER A C 1
ATOM 577 O O . SER A 1 73 ? 10.061 -7.820 -10.392 1.00 79.19 73 SER A O 1
ATOM 579 N N . THR A 1 74 ? 8.929 -5.880 -10.318 1.00 78.12 74 THR A N 1
ATOM 580 C CA . THR A 1 74 ? 9.145 -5.577 -11.734 1.00 78.12 74 THR A CA 1
ATOM 581 C C . THR A 1 74 ? 10.589 -5.213 -12.027 1.00 78.12 74 THR A C 1
ATOM 583 O O . THR A 1 74 ? 11.121 -5.721 -13.009 1.00 78.12 74 THR A O 1
ATOM 586 N N . TYR A 1 75 ? 11.236 -4.445 -11.146 1.00 78.56 75 TYR A N 1
ATOM 587 C CA . TYR A 1 75 ? 12.658 -4.120 -11.280 1.00 78.56 75 TYR A CA 1
ATOM 588 C C . TYR A 1 75 ? 13.537 -5.355 -11.128 1.00 78.56 75 TYR A C 1
ATOM 590 O O . TYR A 1 75 ? 14.358 -5.611 -12.001 1.00 78.56 75 TYR A O 1
ATOM 598 N N . ALA A 1 76 ? 13.302 -6.171 -10.095 1.00 81.62 76 ALA A N 1
ATOM 599 C CA . ALA A 1 76 ? 14.066 -7.402 -9.892 1.00 81.62 76 ALA A CA 1
ATOM 600 C C . ALA A 1 76 ? 14.017 -8.318 -11.130 1.00 81.62 76 ALA A C 1
ATOM 602 O O . ALA A 1 76 ? 15.037 -8.830 -11.584 1.00 81.62 76 ALA A O 1
ATOM 603 N N . ARG A 1 77 ? 12.835 -8.466 -11.744 1.00 83.94 77 ARG A N 1
ATOM 604 C CA . ARG A 1 77 ? 12.679 -9.287 -12.951 1.00 83.94 77 ARG A CA 1
ATOM 605 C C . ARG A 1 77 ? 13.372 -8.684 -14.174 1.00 83.94 77 ARG A C 1
ATOM 607 O O . ARG A 1 77 ? 13.921 -9.417 -14.991 1.00 83.94 77 ARG A O 1
ATOM 614 N N . GLU A 1 78 ? 13.325 -7.363 -14.324 1.00 86.69 78 GLU A N 1
ATOM 615 C CA . GLU A 1 78 ? 13.993 -6.659 -15.423 1.00 86.69 78 GLU A CA 1
ATOM 616 C C . GLU A 1 78 ? 15.522 -6.761 -15.306 1.00 86.69 78 GLU A C 1
ATOM 618 O O . GLU A 1 78 ? 16.189 -7.005 -16.313 1.00 86.69 78 GLU A O 1
ATOM 623 N N . GLU A 1 79 ? 16.072 -6.677 -14.092 1.00 87.75 79 GLU A N 1
ATOM 624 C CA . GLU A 1 79 ? 17.499 -6.892 -13.819 1.00 87.75 79 GLU A CA 1
ATOM 625 C C . GLU A 1 79 ? 17.937 -8.332 -14.134 1.00 87.75 79 GLU A C 1
ATOM 627 O O . GLU A 1 79 ? 18.943 -8.539 -14.816 1.00 87.75 79 GLU A O 1
ATOM 632 N N . GLU A 1 80 ? 17.156 -9.339 -13.728 1.00 88.12 80 GLU A N 1
ATOM 633 C CA . GLU A 1 80 ? 17.418 -10.746 -14.066 1.00 88.12 80 GLU A CA 1
ATOM 634 C C . GLU A 1 80 ? 17.381 -11.002 -15.581 1.00 88.12 80 GLU A C 1
ATOM 636 O O . GLU A 1 80 ? 18.237 -11.708 -16.129 1.00 88.12 80 GLU A O 1
ATOM 641 N N . GLU A 1 81 ? 16.396 -10.427 -16.279 1.00 90.81 81 GLU A N 1
ATOM 642 C CA . GLU A 1 81 ? 16.276 -10.530 -17.734 1.00 90.81 81 GLU A CA 1
ATOM 643 C C . GLU A 1 81 ? 17.471 -9.864 -18.440 1.00 90.81 81 GLU A C 1
ATOM 645 O O . GLU A 1 81 ? 17.982 -10.408 -19.426 1.00 90.81 81 GLU A O 1
ATOM 650 N N . GLN A 1 82 ? 17.948 -8.721 -17.940 1.00 91.94 82 GLN A N 1
ATOM 651 C CA . GLN A 1 82 ? 19.144 -8.053 -18.461 1.00 91.94 82 GLN A CA 1
ATOM 652 C C . GLN A 1 82 ? 20.410 -8.873 -18.216 1.00 91.94 82 GLN A C 1
ATOM 654 O O . GLN A 1 82 ? 21.178 -9.091 -19.156 1.00 91.94 82 GLN A O 1
ATOM 659 N N . HIS A 1 83 ? 20.601 -9.386 -16.999 1.00 92.12 83 HIS A N 1
ATOM 660 C CA . HIS A 1 83 ? 21.747 -10.228 -16.665 1.00 92.12 83 HIS A CA 1
ATOM 661 C C . HIS A 1 83 ? 21.782 -11.489 -17.538 1.00 92.12 83 HIS A C 1
ATOM 663 O O . HIS A 1 83 ? 22.813 -11.808 -18.126 1.00 92.12 83 HIS A O 1
ATOM 669 N N . ARG A 1 84 ? 20.635 -12.156 -17.733 1.00 94.25 84 ARG A N 1
ATOM 670 C CA . ARG A 1 84 ? 20.521 -13.323 -18.626 1.00 94.25 84 ARG A CA 1
ATOM 671 C C . ARG A 1 84 ? 20.868 -12.985 -20.078 1.00 94.25 84 ARG A C 1
ATOM 673 O O . ARG A 1 84 ? 21.516 -13.775 -20.759 1.00 94.25 84 ARG A O 1
ATOM 680 N N . LYS A 1 85 ? 20.418 -11.838 -20.593 1.00 93.94 85 LYS A N 1
ATOM 681 C CA . LYS A 1 85 ? 20.766 -11.405 -21.959 1.00 93.94 85 LYS A CA 1
ATOM 682 C C . LYS A 1 85 ? 22.260 -11.120 -22.086 1.00 93.94 85 LYS A C 1
ATOM 684 O O . LYS A 1 85 ? 22.853 -11.476 -23.102 1.00 93.94 85 LYS A O 1
ATOM 689 N N . MET A 1 86 ? 22.856 -10.521 -21.056 1.00 92.88 86 MET A N 1
ATOM 690 C CA . MET A 1 86 ? 24.289 -10.256 -21.000 1.00 92.88 86 MET A CA 1
ATOM 691 C C . MET A 1 86 ? 25.081 -11.567 -21.031 1.00 92.88 86 MET A C 1
ATOM 693 O O . MET A 1 86 ? 25.895 -11.739 -21.934 1.00 92.88 86 MET A O 1
ATOM 697 N N . THR A 1 87 ? 24.787 -12.532 -20.156 1.00 93.50 87 THR A N 1
ATOM 698 C CA . THR A 1 87 ? 25.499 -13.824 -20.141 1.00 93.50 87 THR A CA 1
ATOM 699 C C . THR A 1 87 ? 25.386 -14.562 -21.474 1.00 93.50 87 THR A C 1
ATOM 701 O O . THR A 1 87 ? 26.399 -14.974 -22.030 1.00 93.50 87 THR A O 1
ATOM 704 N N . LEU A 1 88 ? 24.187 -14.612 -22.065 1.00 94.94 88 LEU A N 1
ATOM 705 C CA . LEU A 1 88 ? 23.980 -15.212 -23.388 1.00 94.94 88 LEU A CA 1
ATOM 706 C C . LEU A 1 88 ? 24.786 -14.508 -24.490 1.00 94.94 88 LEU A C 1
ATOM 708 O O . LEU A 1 88 ? 25.223 -15.154 -25.440 1.00 94.94 88 LEU A O 1
ATOM 712 N N . SER A 1 89 ? 24.963 -13.187 -24.400 1.00 93.12 89 SER A N 1
ATOM 713 C CA . SER A 1 89 ? 25.783 -12.438 -25.357 1.00 93.12 89 SER A CA 1
ATOM 714 C C . SER A 1 89 ? 27.279 -12.732 -25.204 1.00 93.12 89 SER A C 1
ATOM 716 O O . SER A 1 89 ? 27.967 -12.854 -26.216 1.00 93.12 89 SER A O 1
ATOM 718 N N . LEU A 1 90 ? 27.767 -12.928 -23.973 1.00 92.94 90 LEU A N 1
ATOM 719 C CA . LEU A 1 90 ? 29.150 -13.337 -23.708 1.00 92.94 90 LEU A CA 1
ATOM 720 C C . LEU A 1 90 ? 29.429 -14.757 -24.216 1.00 92.94 90 LEU A C 1
ATOM 722 O O . LEU A 1 90 ? 30.425 -14.962 -24.911 1.00 92.94 90 LEU A O 1
ATOM 726 N N . ASP A 1 91 ? 28.530 -15.707 -23.944 1.00 94.31 91 ASP A N 1
ATOM 727 C CA . ASP A 1 91 ? 28.664 -17.091 -24.416 1.00 94.31 91 ASP A CA 1
ATOM 728 C C . ASP A 1 91 ? 28.726 -17.150 -25.949 1.00 94.31 91 ASP A C 1
ATOM 730 O O . ASP A 1 91 ? 29.593 -17.815 -26.520 1.00 94.31 91 ASP A O 1
ATOM 734 N N . LYS A 1 92 ? 27.862 -16.387 -26.635 1.00 95.19 92 LYS A N 1
ATOM 735 C CA . LYS A 1 92 ? 27.887 -16.271 -28.103 1.00 95.19 92 LYS A CA 1
ATOM 736 C C . LYS A 1 92 ? 29.219 -15.727 -28.617 1.00 95.19 92 LYS A C 1
ATOM 738 O O . LYS A 1 92 ? 29.807 -16.326 -29.513 1.00 95.19 92 LYS A O 1
ATOM 743 N N . GLN A 1 93 ? 29.728 -14.648 -28.019 1.00 93.12 93 GLN A N 1
ATOM 744 C CA . GLN A 1 93 ? 31.023 -14.075 -28.405 1.00 93.12 93 GLN A CA 1
ATOM 745 C C . GLN A 1 93 ? 32.188 -15.050 -28.181 1.00 93.12 93 GLN A C 1
ATOM 747 O O . GLN A 1 93 ? 33.153 -15.054 -28.946 1.00 93.12 93 GLN A O 1
ATOM 752 N N . GLN A 1 94 ? 32.131 -15.870 -27.129 1.00 93.94 94 GLN A N 1
ATOM 753 C CA . GLN A 1 94 ? 33.160 -16.870 -26.854 1.00 93.94 94 GLN A CA 1
ATOM 754 C C . GLN A 1 94 ? 33.133 -18.008 -27.881 1.00 93.94 94 GLN A C 1
ATOM 756 O O . GLN A 1 94 ? 34.191 -18.408 -28.364 1.00 93.94 94 GLN A O 1
ATOM 761 N N . ILE A 1 95 ? 31.945 -18.483 -28.258 1.00 92.50 95 ILE A N 1
ATOM 762 C CA . ILE A 1 95 ? 31.776 -19.503 -29.304 1.00 92.50 95 ILE A CA 1
ATOM 763 C C . ILE A 1 95 ? 32.292 -18.986 -30.653 1.00 92.50 95 ILE A C 1
ATOM 765 O O . ILE A 1 95 ? 33.068 -19.677 -31.308 1.00 92.50 95 ILE A O 1
ATOM 769 N N . GLU A 1 96 ? 31.948 -17.757 -31.046 1.00 93.00 96 GLU A N 1
ATOM 770 C CA . GLU A 1 96 ? 32.452 -17.143 -32.287 1.00 93.00 96 GLU A CA 1
ATOM 771 C C . GLU A 1 96 ? 33.986 -17.032 -32.298 1.00 93.00 96 GLU A C 1
ATOM 773 O O . GLU A 1 96 ? 34.638 -17.318 -33.305 1.00 93.00 96 GLU A O 1
ATOM 778 N N . LYS A 1 97 ? 34.594 -16.685 -31.156 1.00 91.50 97 LYS A N 1
ATOM 779 C CA . LYS A 1 97 ? 36.058 -16.673 -31.014 1.00 91.50 97 LYS A CA 1
ATOM 780 C C . LYS A 1 97 ? 36.668 -18.064 -31.162 1.00 91.50 97 LYS A C 1
ATOM 782 O O . LYS A 1 97 ? 37.718 -18.173 -31.790 1.00 91.50 97 LYS A O 1
ATOM 787 N N . LEU A 1 98 ? 36.040 -19.103 -30.610 1.00 90.38 98 LEU A N 1
ATOM 788 C CA . LEU A 1 98 ? 36.510 -20.484 -30.762 1.00 90.38 98 LEU A CA 1
ATOM 789 C C . LEU A 1 98 ? 36.429 -20.939 -32.222 1.00 90.38 98 LEU A C 1
ATOM 791 O O . LEU A 1 98 ? 37.434 -21.400 -32.751 1.00 90.38 98 LEU A O 1
ATOM 795 N N . ILE A 1 99 ? 35.303 -20.692 -32.898 1.00 90.81 99 ILE A N 1
ATOM 796 C CA . ILE A 1 99 ? 35.121 -21.031 -34.319 1.00 90.81 99 ILE A CA 1
ATOM 797 C C . ILE A 1 99 ? 36.176 -20.329 -35.184 1.00 90.81 99 ILE A C 1
ATOM 799 O O . ILE A 1 99 ? 36.863 -20.981 -35.964 1.00 90.81 99 ILE A O 1
ATOM 803 N N . SER A 1 100 ? 36.385 -19.020 -34.992 1.00 88.88 100 SER A N 1
ATOM 804 C CA . SER A 1 100 ? 37.407 -18.284 -35.757 1.00 88.88 100 SER A CA 1
ATOM 805 C C . SER A 1 100 ? 38.841 -18.741 -35.461 1.00 88.88 100 SER A C 1
ATOM 807 O O . SER A 1 100 ? 39.731 -18.576 -36.295 1.00 88.88 100 SER A O 1
ATOM 809 N N . LYS A 1 101 ? 39.095 -19.292 -34.268 1.00 89.19 101 LYS A N 1
ATOM 810 C CA . LYS A 1 101 ? 40.402 -19.840 -33.899 1.00 89.19 101 LYS A CA 1
ATOM 811 C C . LYS A 1 101 ? 40.630 -21.205 -34.543 1.00 89.19 101 LYS A C 1
ATOM 813 O O . LYS A 1 101 ? 41.723 -21.432 -35.053 1.00 89.19 101 LYS A O 1
ATOM 818 N N . ASP A 1 102 ? 39.624 -22.074 -34.535 1.00 85.88 102 ASP A N 1
ATOM 819 C CA . ASP A 1 102 ? 39.691 -23.380 -35.196 1.00 85.88 102 ASP A CA 1
ATOM 820 C C . ASP A 1 102 ? 39.865 -23.221 -36.710 1.00 85.88 102 ASP A C 1
ATOM 822 O O . ASP A 1 102 ? 40.738 -23.861 -37.290 1.00 85.88 102 ASP A O 1
ATOM 826 N N . GLU A 1 103 ? 39.138 -22.294 -37.339 1.00 85.25 103 GLU A N 1
ATOM 827 C CA . GLU A 1 103 ? 39.281 -21.998 -38.771 1.00 85.25 103 GLU A CA 1
ATOM 828 C C . GLU A 1 103 ? 40.707 -21.537 -39.121 1.00 85.25 103 GLU A C 1
ATOM 830 O O . GLU A 1 103 ? 41.306 -22.030 -40.076 1.00 85.25 103 GLU A O 1
ATOM 835 N N . LYS A 1 104 ? 41.312 -20.673 -38.294 1.00 76.12 104 LYS A N 1
ATOM 836 C CA . LYS A 1 104 ? 42.719 -20.273 -38.462 1.00 76.12 104 LYS A CA 1
ATOM 837 C C . LYS A 1 104 ? 43.695 -21.440 -38.294 1.00 76.12 104 LYS A C 1
ATOM 839 O O . LYS A 1 104 ? 44.644 -21.538 -39.063 1.00 76.12 104 LYS A O 1
ATOM 844 N N . MET A 1 105 ? 43.468 -22.334 -37.326 1.00 72.75 105 MET A N 1
ATOM 845 C CA . MET A 1 105 ? 44.335 -23.503 -37.119 1.00 72.75 105 MET A CA 1
ATOM 846 C C . MET A 1 105 ? 44.263 -24.509 -38.274 1.00 72.75 105 MET A C 1
ATOM 848 O O . MET A 1 105 ? 45.277 -25.131 -38.584 1.00 72.75 105 MET A O 1
ATOM 852 N N . VAL A 1 106 ? 43.102 -24.663 -38.918 1.00 76.50 106 VAL A N 1
ATOM 853 C CA . VAL A 1 106 ? 42.952 -25.518 -40.107 1.00 76.50 106 VAL A CA 1
ATOM 854 C C . VAL A 1 106 ? 43.714 -24.928 -41.296 1.00 76.50 106 VAL A C 1
ATOM 856 O O . VAL A 1 106 ? 44.505 -25.636 -41.915 1.00 76.50 106 VAL A O 1
ATOM 859 N N . VAL A 1 107 ? 43.556 -23.628 -41.566 1.00 72.75 107 VAL A N 1
ATOM 860 C CA . VAL A 1 107 ? 44.250 -22.949 -42.678 1.00 72.75 107 VAL A CA 1
ATOM 861 C C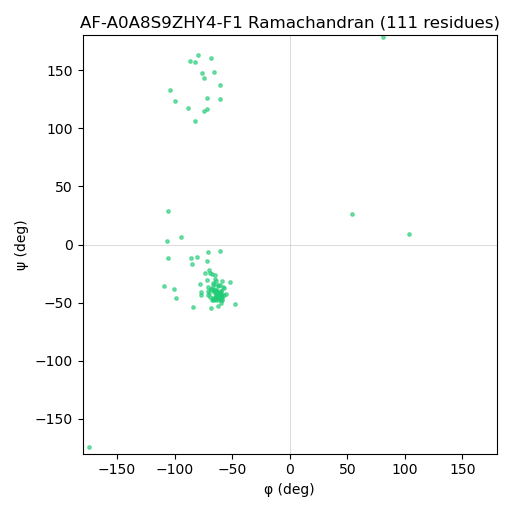 . VAL A 1 107 ? 45.775 -22.979 -42.500 1.00 72.75 107 VAL A C 1
ATOM 863 O O . VAL A 1 107 ? 46.501 -23.295 -43.442 1.00 72.75 107 VAL A O 1
ATOM 866 N N . ASP A 1 108 ? 46.274 -22.721 -41.288 1.00 68.50 108 ASP A N 1
ATOM 867 C CA . ASP A 1 108 ? 47.714 -22.777 -40.991 1.00 68.50 108 ASP A CA 1
ATOM 868 C C . ASP A 1 108 ? 48.278 -24.214 -41.024 1.00 68.50 108 ASP A C 1
ATOM 870 O O . ASP A 1 108 ? 49.483 -24.409 -41.220 1.00 68.50 108 ASP A O 1
ATOM 874 N N . GLY A 1 109 ? 47.425 -25.223 -40.810 1.00 65.38 109 GLY A N 1
ATOM 875 C CA . GLY A 1 109 ? 47.768 -26.642 -40.896 1.00 65.38 109 GLY A CA 1
ATOM 876 C C . GLY A 1 109 ? 47.877 -27.149 -42.335 1.00 65.38 109 GLY A C 1
ATOM 877 O O . GLY A 1 109 ? 48.813 -27.884 -42.644 1.00 65.38 109 GLY A O 1
ATOM 878 N N . GLU A 1 110 ? 46.976 -26.723 -43.225 1.00 60.53 110 GLU A N 1
ATOM 879 C CA . GLU A 1 110 ? 47.034 -27.078 -44.652 1.00 60.53 110 GLU A CA 1
ATOM 880 C C . GLU A 1 110 ? 48.177 -26.370 -45.393 1.00 60.53 110 GLU A C 1
ATOM 882 O O . GLU A 1 110 ? 48.769 -26.953 -46.294 1.00 60.53 110 GLU A O 1
ATOM 887 N N . ALA A 1 111 ? 48.572 -25.161 -44.978 1.00 58.41 111 ALA A N 1
ATOM 888 C CA . ALA A 1 111 ? 49.692 -24.429 -45.584 1.00 58.41 111 ALA A CA 1
ATOM 889 C C . ALA A 1 111 ? 51.091 -25.022 -45.288 1.00 58.41 111 ALA A C 1
ATOM 891 O O . ALA A 1 111 ? 52.092 -24.519 -45.802 1.00 58.41 111 ALA A O 1
ATOM 892 N N . LYS A 1 112 ? 51.184 -26.048 -44.428 1.00 55.03 112 LYS A N 1
ATOM 893 C CA . LYS A 1 112 ? 52.442 -26.708 -44.023 1.00 55.03 112 LYS A CA 1
ATOM 894 C C . LYS A 1 112 ? 52.658 -28.104 -44.631 1.00 55.03 112 LYS A C 1
ATOM 896 O O . LYS A 1 112 ? 53.662 -28.734 -44.289 1.00 55.03 112 LYS A O 1
ATOM 901 N N . LEU A 1 113 ? 51.759 -28.572 -45.498 1.00 50.84 113 LEU A N 1
ATOM 902 C CA . LEU A 1 113 ? 51.905 -29.780 -46.330 1.00 50.84 113 LEU A CA 1
ATOM 903 C C . LEU A 1 113 ? 52.306 -29.398 -47.759 1.00 50.84 113 LEU A C 1
ATOM 905 O O . LEU A 1 113 ? 53.100 -30.165 -48.347 1.00 50.84 113 LEU A O 1
#

Sequence (113 aa):
MPKQEFDFVDMMGPVVAAAIFAVIVFLISFTIINWYCITKKDDLTVFEKMGAKMNVRLGPHTMMQIKRGGYVSTYAREEEEQHRKMTLSLDKQQIEKLISKDEKMVVDGEAKL